Protein AF-A0A350IA57-F1 (afdb_monomer)

Sequence (63 aa):
MKTIILENGQSLTIREAKEEDAQAIIEFIKAVGDESDNLTFSGSEFNETIEEEKAILRDHDEQ

Foldseek 3Di:
DDWDQDPVRDIDDDDQDALVCLVVVLVVVQVCQCVDPPDPHHSVRSDDDSVNSNVVSVVVVVD

Solvent-accessible surface area (backbone atoms only — not comparable to full-atom values): 3818 Å² total; per-residue (Å²): 117,50,75,46,76,44,98,88,71,46,79,46,77,50,62,85,79,48,56,89,42,24,57,61,50,53,55,49,52,24,53,50,22,66,72,36,90,85,49,100,47,39,31,88,69,59,77,82,47,54,69,58,43,23,51,54,36,47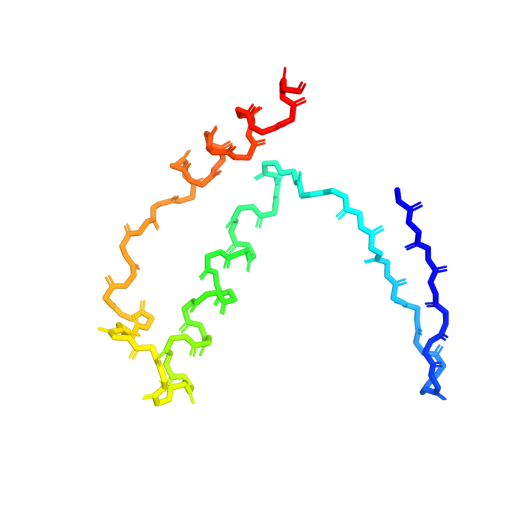,57,61,74,75,109

Mean predicted aligned error: 3.98 Å

Radius of gyration: 14.39 Å; Cα contacts (8 Å, |Δi|>4): 56; chains: 1; bounding box: 32×32×31 Å

Nearest PDB structures (foldseek):
  2i79-assembly1_E  TM=8.513E-01  e=5.358E-02  Streptococcus pneumoniae TIGR4
  2i79-assembly3_D  TM=8.484E-01  e=5.730E-02  Streptococcus pneumoniae TIGR4
  7am2-assembly1_Aa  TM=3.390E-01  e=1.170E+00  Leishmania tarentolae
  6hix-assembly1_Af  TM=3.352E-01  e=2.991E+00  Trypanosoma brucei brucei
  1a22-assembly1_A  TM=4.029E-01  e=7.647E+00  Homo sapiens

Secondary structure (DSSP, 8-state):
-EEEE-TTSPEEEE----GGGHHHHHHHHHHHHHH-TTSSS-TTT----HHHHHHHHHHHHT-

pLDDT: mean 93.69, std 5.51, range [60.41, 97.56]

Structure (mmCIF, N/CA/C/O backbone):
data_AF-A0A350IA57-F1
#
_entry.id   AF-A0A350IA57-F1
#
loop_
_atom_site.group_PDB
_atom_site.id
_atom_site.type_symbol
_atom_site.label_atom_id
_atom_site.label_alt_id
_atom_site.label_comp_id
_atom_site.label_asym_id
_atom_site.label_entity_id
_atom_site.label_seq_id
_atom_site.pdbx_PDB_ins_code
_atom_site.Cartn_x
_atom_site.Cartn_y
_atom_site.Cartn_z
_atom_site.occupancy
_atom_site.B_iso_or_equiv
_atom_site.auth_seq_id
_atom_site.auth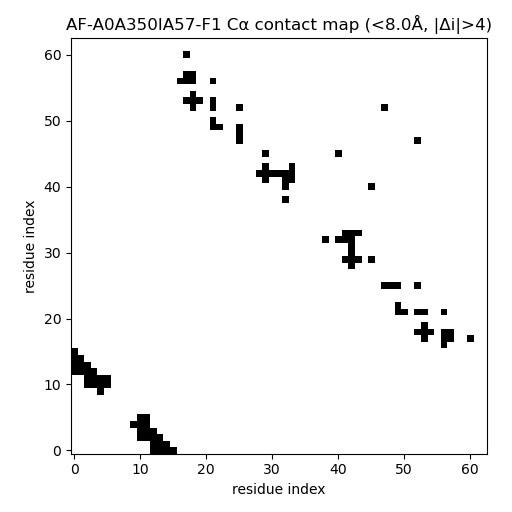_comp_id
_atom_site.auth_asym_id
_atom_site.auth_atom_id
_atom_site.pdbx_PDB_model_num
ATOM 1 N N . MET A 1 1 ? -12.034 3.623 13.023 1.00 87.19 1 MET A N 1
ATOM 2 C CA . MET A 1 1 ? -11.981 2.150 12.834 1.00 87.19 1 MET A CA 1
ATOM 3 C C . MET A 1 1 ? -13.393 1.574 12.836 1.00 87.19 1 MET A C 1
ATOM 5 O O . MET A 1 1 ? -14.169 1.901 13.726 1.00 87.19 1 MET A O 1
ATOM 9 N N . LYS A 1 2 ? -13.733 0.742 11.850 1.00 93.69 2 LYS A N 1
ATOM 10 C CA . LYS A 1 2 ? -15.028 0.067 11.695 1.00 93.69 2 LYS A CA 1
ATOM 11 C C . LYS A 1 2 ? -14.791 -1.386 11.291 1.00 93.69 2 LYS A C 1
ATOM 13 O O . LYS A 1 2 ? -13.990 -1.637 10.399 1.00 93.69 2 LYS A O 1
ATOM 18 N N . THR A 1 3 ? -15.517 -2.320 11.897 1.00 95.50 3 THR A N 1
ATOM 19 C CA . THR A 1 3 ? -15.455 -3.746 11.542 1.00 95.50 3 THR A CA 1
ATOM 20 C C . THR A 1 3 ? -16.796 -4.200 10.977 1.00 95.50 3 THR A C 1
ATOM 22 O O . THR A 1 3 ? -17.851 -3.823 11.488 1.00 95.50 3 THR A O 1
ATOM 25 N N . ILE A 1 4 ? -16.754 -4.973 9.894 1.00 97.38 4 ILE A N 1
ATOM 26 C CA . ILE A 1 4 ? -17.913 -5.466 9.145 1.00 97.38 4 ILE A CA 1
ATOM 27 C C . ILE A 1 4 ? -17.721 -6.969 8.923 1.00 97.38 4 ILE A C 1
ATOM 29 O O . ILE A 1 4 ? -16.608 -7.411 8.655 1.00 97.38 4 ILE A O 1
ATOM 33 N N . ILE A 1 5 ? -18.790 -7.755 9.031 1.00 97.56 5 ILE A N 1
ATOM 34 C CA . ILE A 1 5 ? -18.771 -9.169 8.639 1.00 97.56 5 ILE A CA 1
ATOM 35 C C . ILE A 1 5 ? -19.218 -9.262 7.182 1.00 97.56 5 ILE A C 1
ATOM 37 O O . ILE A 1 5 ? -20.285 -8.764 6.827 1.00 97.56 5 ILE A O 1
ATOM 41 N N . LEU A 1 6 ? -18.377 -9.857 6.344 1.00 96.75 6 LEU A N 1
ATOM 42 C CA . LEU A 1 6 ? -18.643 -10.083 4.929 1.00 96.75 6 LEU A CA 1
ATOM 43 C C . LEU A 1 6 ? -19.604 -11.265 4.737 1.00 96.75 6 LEU A C 1
ATOM 45 O O . LEU A 1 6 ? -19.756 -12.111 5.617 1.00 96.75 6 LEU A O 1
ATOM 49 N N . GLU A 1 7 ? -20.213 -11.370 3.555 1.00 96.88 7 GLU A N 1
ATOM 50 C CA . GLU A 1 7 ? -21.142 -12.465 3.218 1.00 96.88 7 GLU A CA 1
ATOM 51 C C . GLU A 1 7 ? -20.488 -13.854 3.296 1.00 96.88 7 GLU A C 1
ATOM 53 O O . GLU A 1 7 ? -21.153 -14.846 3.584 1.00 96.88 7 GLU A O 1
ATOM 58 N N . ASN A 1 8 ? -19.168 -13.924 3.104 1.00 96.94 8 ASN A N 1
ATOM 59 C CA . ASN A 1 8 ? -18.377 -15.147 3.255 1.00 96.94 8 ASN A CA 1
ATOM 60 C C . ASN A 1 8 ? -18.009 -15.472 4.722 1.00 96.94 8 ASN A C 1
ATOM 62 O O . ASN A 1 8 ? -17.227 -16.389 4.966 1.00 96.94 8 ASN A O 1
ATOM 66 N N . GLY A 1 9 ? -18.533 -14.716 5.693 1.00 96.88 9 GLY A N 1
ATOM 67 C CA . GLY A 1 9 ? -18.294 -14.895 7.125 1.00 96.88 9 GLY A CA 1
ATOM 68 C C . GLY A 1 9 ? -16.974 -14.315 7.646 1.00 96.88 9 GLY A C 1
ATOM 69 O O . GLY A 1 9 ? -16.720 -14.398 8.847 1.00 96.88 9 GLY A O 1
ATOM 70 N N . GLN A 1 10 ? -16.134 -13.720 6.792 1.00 97.56 10 GLN A N 1
ATOM 71 C CA . GLN A 1 10 ? -14.870 -13.106 7.213 1.00 97.56 10 GLN A CA 1
ATOM 72 C C . GLN A 1 10 ? -15.089 -11.711 7.811 1.00 97.56 10 GLN A C 1
ATOM 74 O O . GLN A 1 10 ? -15.992 -10.977 7.409 1.00 97.56 10 GLN A O 1
ATOM 79 N N . SER A 1 11 ? -14.239 -11.319 8.759 1.00 97.06 11 SER A N 1
ATOM 80 C CA . SER A 1 11 ? -14.243 -9.969 9.324 1.00 97.06 11 SER A CA 1
ATOM 81 C C . SER A 1 11 ? -13.366 -9.024 8.501 1.00 97.06 11 SER A C 1
ATOM 83 O O . SER A 1 11 ? -12.158 -9.232 8.405 1.00 97.06 11 SER A O 1
ATOM 85 N N . LEU A 1 12 ? -13.956 -7.952 7.981 1.00 96.19 12 LEU A N 1
ATOM 86 C CA . LEU A 1 12 ? -13.258 -6.836 7.353 1.00 96.19 12 LEU A CA 1
ATOM 87 C C . LEU A 1 12 ? -13.119 -5.686 8.352 1.00 96.19 12 LEU A C 1
ATOM 89 O O . LEU A 1 12 ? -14.112 -5.223 8.914 1.00 96.19 12 LEU A O 1
ATOM 93 N N . THR A 1 13 ? -11.899 -5.188 8.532 1.00 95.62 13 THR A N 1
ATOM 94 C CA . THR A 1 13 ? -11.621 -3.994 9.336 1.00 95.62 13 THR A CA 1
ATOM 95 C C . THR A 1 13 ? -11.211 -2.850 8.422 1.00 95.62 13 THR A C 1
ATOM 97 O O . THR A 1 13 ? -10.271 -2.982 7.649 1.00 95.62 13 THR A O 1
ATOM 100 N N . ILE A 1 14 ? -11.897 -1.717 8.549 1.00 95.25 14 ILE A N 1
ATOM 101 C CA . ILE A 1 14 ? -11.585 -0.461 7.869 1.00 95.25 14 ILE A CA 1
ATOM 102 C C . ILE A 1 14 ? -11.088 0.524 8.925 1.00 95.25 14 ILE A C 1
ATOM 104 O O . ILE A 1 14 ? -11.772 0.804 9.916 1.00 95.25 14 ILE A O 1
ATOM 108 N N . ARG A 1 15 ? -9.887 1.054 8.737 1.00 94.44 15 ARG A N 1
ATOM 109 C CA . ARG A 1 15 ? -9.269 2.040 9.626 1.00 94.44 15 ARG A CA 1
ATOM 110 C C . ARG A 1 15 ? -8.437 3.018 8.80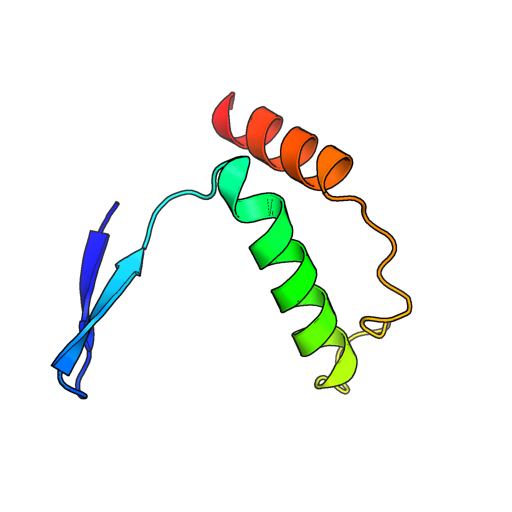9 1.00 94.44 15 ARG A C 1
ATOM 112 O O . ARG A 1 15 ? -8.137 2.734 7.656 1.00 94.44 15 ARG A O 1
ATOM 119 N N . GLU A 1 16 ? -8.088 4.137 9.426 1.00 93.62 16 GLU A N 1
ATOM 120 C CA . GLU A 1 16 ? -7.072 5.038 8.886 1.00 93.62 16 GLU A CA 1
ATOM 121 C C . GLU A 1 16 ? -5.737 4.297 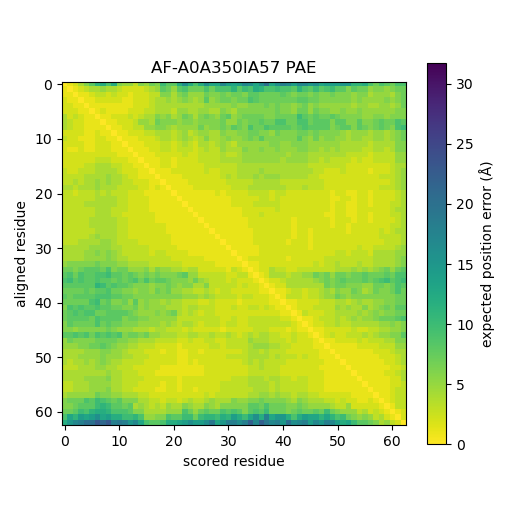8.767 1.00 93.62 16 GLU A C 1
ATOM 123 O O . GLU A 1 16 ? -5.429 3.398 9.570 1.00 93.62 16 GLU A O 1
ATOM 128 N N . ALA A 1 17 ? -5.011 4.631 7.703 1.00 93.81 17 ALA A N 1
ATOM 129 C CA . ALA A 1 17 ? -3.689 4.100 7.427 1.00 93.81 17 ALA A CA 1
ATOM 130 C C . ALA A 1 17 ? -2.674 4.713 8.396 1.00 93.81 17 ALA A C 1
ATOM 132 O O . ALA A 1 17 ? -2.820 5.855 8.820 1.00 93.81 17 ALA A O 1
ATOM 133 N N . LYS A 1 18 ? -1.661 3.933 8.762 1.00 94.38 18 LYS A N 1
ATOM 134 C CA . LYS A 1 18 ? -0.582 4.331 9.668 1.00 94.38 18 LYS A CA 1
ATOM 135 C C . LYS A 1 18 ? 0.762 4.046 9.021 1.00 94.38 18 LYS A C 1
ATOM 137 O O . LYS A 1 18 ? 0.844 3.223 8.119 1.00 94.38 18 LYS A O 1
ATOM 142 N N . GLU A 1 19 ? 1.835 4.625 9.554 1.00 95.62 19 GLU A N 1
ATOM 143 C CA . GLU A 1 19 ? 3.208 4.381 9.080 1.00 95.62 19 GLU A CA 1
ATOM 144 C C . GLU A 1 19 ? 3.575 2.885 8.959 1.00 95.62 19 GLU A C 1
ATOM 146 O O . GLU A 1 19 ? 4.348 2.494 8.085 1.00 95.62 19 GLU A O 1
ATOM 151 N N . GLU A 1 20 ? 3.009 2.026 9.813 1.00 95.44 20 GLU A N 1
ATOM 152 C CA . GLU A 1 20 ? 3.203 0.567 9.763 1.00 95.44 20 GLU A CA 1
ATOM 153 C C . GLU A 1 20 ? 2.623 -0.098 8.500 1.00 95.44 20 GLU A C 1
ATOM 155 O O . GLU A 1 20 ? 3.069 -1.181 8.124 1.00 95.44 20 GLU A O 1
ATOM 160 N N . ASP A 1 21 ? 1.680 0.553 7.815 1.00 95.75 21 ASP A N 1
ATOM 161 C CA . ASP A 1 21 ? 1.036 0.051 6.597 1.00 95.75 21 ASP A CA 1
ATOM 162 C C . ASP A 1 21 ? 1.786 0.413 5.316 1.00 95.75 21 ASP A C 1
ATOM 164 O O . ASP A 1 21 ? 1.474 -0.139 4.262 1.00 95.75 21 ASP A O 1
ATOM 168 N N . ALA A 1 22 ? 2.777 1.307 5.389 1.00 96.50 22 ALA A N 1
ATOM 169 C CA . ALA A 1 22 ? 3.479 1.843 4.223 1.00 96.50 22 ALA A CA 1
ATOM 170 C C . ALA A 1 22 ? 3.996 0.743 3.281 1.00 96.50 22 ALA A C 1
ATOM 172 O O . ALA A 1 22 ? 3.824 0.810 2.066 1.00 96.50 22 ALA A O 1
ATOM 173 N N . GLN A 1 23 ? 4.573 -0.323 3.843 1.00 96.88 23 GLN A N 1
ATOM 174 C CA . GLN A 1 23 ? 5.038 -1.457 3.046 1.00 96.88 23 GLN A CA 1
ATOM 175 C C . GLN A 1 23 ? 3.885 -2.164 2.318 1.00 96.88 23 GLN A C 1
ATOM 177 O O . GLN A 1 23 ? 3.986 -2.417 1.120 1.00 96.88 23 GLN A O 1
ATOM 182 N N . ALA A 1 24 ? 2.792 -2.463 3.025 1.00 96.88 24 ALA A N 1
ATOM 183 C CA . ALA A 1 24 ? 1.645 -3.162 2.452 1.00 96.88 24 ALA A CA 1
ATOM 184 C C . ALA A 1 24 ? 0.950 -2.325 1.365 1.00 96.88 24 ALA A C 1
ATOM 186 O O . ALA A 1 24 ? 0.472 -2.874 0.374 1.00 96.88 24 ALA A O 1
ATOM 187 N N . ILE A 1 25 ? 0.931 -0.999 1.523 1.00 96.00 25 ILE A N 1
ATOM 188 C CA . ILE A 1 25 ? 0.412 -0.059 0.524 1.00 96.00 25 ILE A CA 1
ATOM 189 C C . ILE A 1 25 ? 1.260 -0.108 -0.749 1.00 96.00 25 ILE A C 1
ATOM 191 O O . ILE A 1 25 ? 0.712 -0.303 -1.833 1.00 96.00 25 ILE A O 1
ATOM 195 N N . ILE A 1 26 ? 2.588 -0.002 -0.632 1.00 96.06 26 ILE A N 1
ATOM 196 C CA . ILE A 1 26 ? 3.496 -0.071 -1.786 1.00 96.06 26 ILE A CA 1
ATOM 197 C C . ILE A 1 26 ? 3.362 -1.417 -2.506 1.00 96.06 26 ILE A C 1
ATOM 199 O O . ILE A 1 26 ? 3.275 -1.453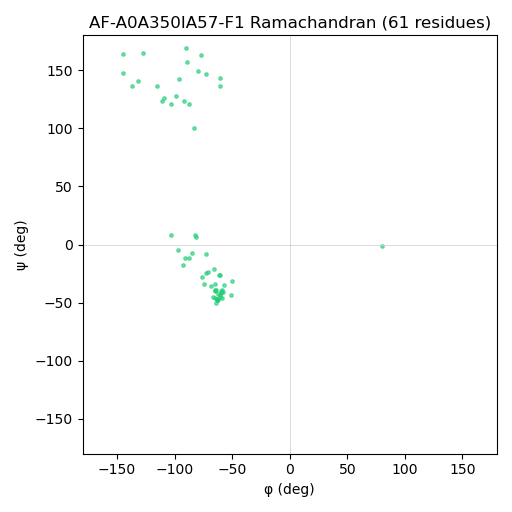 -3.732 1.00 96.06 26 ILE A O 1
ATOM 203 N N . GLU A 1 27 ? 3.326 -2.528 -1.768 1.00 96.62 27 GLU A N 1
ATOM 204 C CA . GLU A 1 27 ? 3.147 -3.866 -2.345 1.00 96.62 27 GLU A CA 1
ATOM 205 C C . GLU A 1 27 ? 1.815 -3.986 -3.097 1.00 96.62 27 GLU A C 1
ATOM 207 O O . GLU A 1 27 ? 1.784 -4.498 -4.218 1.00 96.62 27 GLU A O 1
ATOM 212 N N . PHE A 1 28 ? 0.731 -3.457 -2.524 1.00 96.31 28 PHE A N 1
ATOM 213 C CA . PHE A 1 28 ? -0.576 -3.431 -3.172 1.00 96.31 28 PHE A CA 1
ATOM 214 C C . PHE A 1 28 ? -0.570 -2.583 -4.449 1.00 96.31 28 PHE A C 1
ATOM 216 O O . PHE A 1 28 ? -1.038 -3.048 -5.486 1.00 96.31 28 PHE A O 1
ATOM 223 N N . ILE A 1 29 ? -0.002 -1.372 -4.413 1.00 95.19 29 ILE A N 1
ATOM 224 C CA . ILE A 1 29 ? 0.097 -0.494 -5.590 1.00 95.19 29 ILE A CA 1
ATOM 225 C C . ILE A 1 29 ? 0.891 -1.176 -6.702 1.00 95.19 29 ILE A C 1
ATOM 227 O O . ILE A 1 29 ? 0.488 -1.114 -7.862 1.00 95.19 29 ILE A O 1
ATOM 231 N N . LYS A 1 30 ? 1.989 -1.859 -6.362 1.00 95.50 30 LYS A N 1
ATOM 232 C CA . LYS A 1 30 ? 2.796 -2.587 -7.344 1.00 95.50 30 LYS A CA 1
ATOM 233 C C . LYS A 1 30 ? 2.019 -3.722 -7.997 1.00 95.50 30 LYS A C 1
ATOM 235 O O . LYS A 1 30 ? 2.004 -3.800 -9.220 1.00 95.50 30 LYS A O 1
ATOM 240 N N . ALA A 1 31 ? 1.329 -4.538 -7.200 1.00 96.31 31 ALA A N 1
ATOM 241 C CA . ALA A 1 31 ? 0.490 -5.612 -7.722 1.00 96.31 31 ALA A CA 1
ATOM 242 C C . ALA A 1 31 ? -0.608 -5.071 -8.653 1.00 96.31 31 ALA A C 1
ATOM 24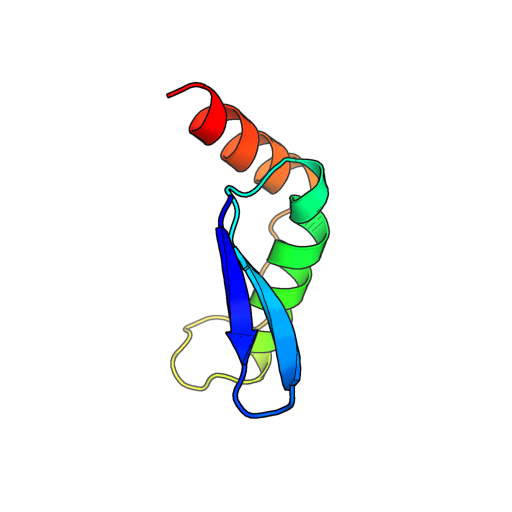4 O O . ALA A 1 31 ? -0.780 -5.566 -9.762 1.00 96.31 31 ALA A O 1
ATOM 245 N N . VAL A 1 32 ? -1.295 -3.997 -8.250 1.00 95.50 32 VAL A N 1
ATOM 246 C CA . VAL A 1 32 ? -2.322 -3.356 -9.085 1.00 95.50 32 VAL A CA 1
ATOM 247 C C . VAL A 1 32 ? -1.718 -2.758 -10.360 1.00 95.50 32 VAL A C 1
ATOM 249 O O . VAL A 1 32 ? -2.330 -2.865 -11.418 1.00 95.50 32 VAL A O 1
ATOM 252 N N . GLY A 1 33 ? -0.532 -2.150 -10.281 1.00 95.06 33 GLY A N 1
ATOM 253 C CA . GLY A 1 33 ? 0.207 -1.633 -11.436 1.00 95.06 33 GLY A CA 1
ATOM 254 C C . GLY A 1 33 ? 0.5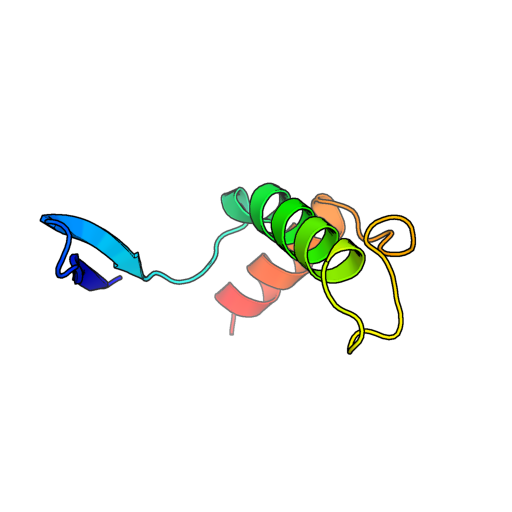50 -2.715 -12.457 1.00 95.06 33 GLY A C 1
ATOM 255 O O . GLY A 1 33 ? 0.433 -2.484 -13.653 1.00 95.06 33 GLY A O 1
ATOM 256 N N . ASP A 1 34 ? 0.929 -3.906 -11.995 1.00 93.75 34 ASP A N 1
ATOM 257 C CA . ASP A 1 34 ? 1.249 -5.035 -12.874 1.00 93.75 34 ASP A CA 1
ATOM 258 C C . ASP A 1 34 ? -0.002 -5.716 -13.464 1.00 93.75 34 ASP A C 1
ATOM 260 O O . ASP A 1 34 ? 0.064 -6.287 -14.553 1.00 93.75 34 ASP A O 1
ATOM 264 N N . GLU A 1 35 ? -1.141 -5.671 -12.765 1.00 95.31 35 GLU A N 1
ATOM 265 C CA . GLU A 1 35 ? -2.392 -6.327 -13.178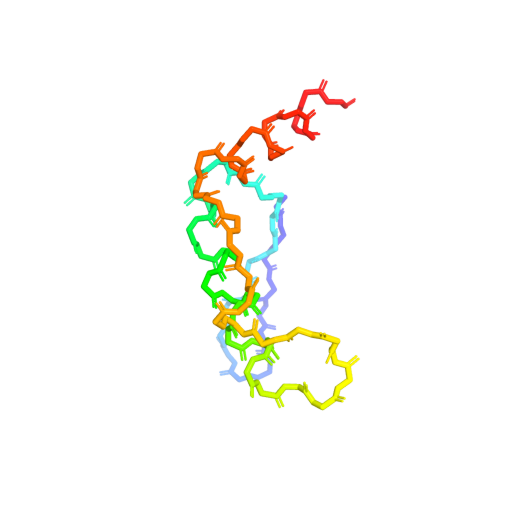 1.00 95.31 35 GLU A CA 1
ATOM 266 C C . GLU A 1 35 ? -3.335 -5.429 -13.999 1.00 95.31 35 GLU A C 1
ATOM 268 O O . GLU A 1 35 ? -4.260 -5.931 -14.643 1.00 95.31 35 GLU A O 1
ATOM 273 N N . SER A 1 36 ? -3.151 -4.107 -13.958 1.00 92.94 36 SER A N 1
ATOM 274 C CA . SER A 1 36 ? -4.086 -3.137 -14.534 1.00 92.94 36 SER A CA 1
ATOM 275 C C . SER A 1 36 ? -3.601 -2.557 -15.860 1.00 92.94 36 SER A C 1
ATOM 277 O O . SER A 1 36 ? -2.627 -1.813 -15.907 1.00 92.94 36 SER A O 1
ATOM 279 N N . ASP A 1 37 ? -4.394 -2.742 -16.917 1.00 91.50 37 ASP A N 1
ATOM 280 C CA . ASP A 1 37 ? -4.185 -2.078 -18.215 1.00 91.50 37 ASP A CA 1
ATOM 281 C C . ASP A 1 37 ? -4.537 -0.573 -18.198 1.00 91.50 37 ASP A C 1
ATOM 283 O O . ASP A 1 37 ? -4.312 0.143 -19.176 1.00 91.50 37 ASP A O 1
ATOM 287 N N . ASN A 1 38 ? -5.128 -0.080 -17.103 1.00 94.31 38 ASN A N 1
ATOM 288 C CA . ASN A 1 38 ? -5.605 1.300 -16.980 1.00 94.31 38 ASN A CA 1
ATOM 289 C C . ASN A 1 38 ? -4.617 2.230 -16.265 1.00 94.31 38 ASN A C 1
ATOM 291 O O . ASN A 1 38 ? -4.885 3.430 -16.153 1.00 94.31 38 ASN A O 1
ATOM 295 N N . LEU A 1 39 ? -3.508 1.700 -15.750 1.00 90.81 39 LEU A N 1
ATOM 296 C CA . LEU A 1 39 ? -2.454 2.496 -15.132 1.00 90.81 39 LEU A CA 1
ATOM 297 C C . LEU A 1 39 ? -1.345 2.769 -16.148 1.00 90.81 39 LEU A C 1
ATOM 299 O O . LEU A 1 39 ? -1.002 1.932 -16.974 1.00 90.81 39 LEU A O 1
ATOM 303 N N . THR A 1 40 ? -0.778 3.974 -16.098 1.00 92.38 40 THR A N 1
ATOM 304 C CA . THR A 1 40 ? 0.318 4.383 -16.993 1.00 92.38 40 THR A CA 1
ATOM 305 C C . THR A 1 40 ? 1.688 3.909 -16.508 1.00 92.38 40 THR A C 1
ATOM 307 O O . THR A 1 40 ? 2.703 4.374 -17.019 1.00 92.38 40 THR A O 1
ATOM 310 N N . PHE A 1 41 ? 1.716 3.071 -15.474 1.00 92.88 41 PHE A N 1
ATOM 311 C CA . PHE A 1 41 ? 2.913 2.542 -14.842 1.00 92.88 41 PHE A CA 1
ATOM 312 C C . PHE A 1 41 ? 2.651 1.109 -14.380 1.00 92.88 41 PHE A C 1
ATOM 314 O O . PHE A 1 41 ? 1.545 0.778 -13.953 1.00 92.88 41 PHE A O 1
ATOM 321 N N . SER A 1 42 ? 3.697 0.298 -14.424 1.00 91.62 42 SER A N 1
ATOM 322 C CA . SER A 1 42 ? 3.758 -1.026 -13.807 1.00 91.62 42 SER A CA 1
ATOM 323 C C . SER A 1 42 ? 4.287 -0.959 -12.371 1.00 91.62 42 SER A C 1
ATOM 325 O O . SER A 1 42 ? 4.861 0.046 -11.940 1.00 91.62 42 SER A O 1
ATOM 327 N N . GLY A 1 43 ? 4.182 -2.058 -11.625 1.00 91.69 43 GLY A N 1
ATOM 328 C CA . GLY A 1 43 ? 4.789 -2.179 -10.301 1.00 91.69 43 GLY A CA 1
ATOM 329 C C . GLY A 1 43 ? 6.315 -2.059 -10.320 1.00 91.69 43 GLY A C 1
ATOM 330 O O . GLY A 1 43 ? 6.915 -1.600 -9.346 1.00 91.69 43 GLY A O 1
ATOM 331 N N . SER A 1 44 ? 6.952 -2.391 -11.448 1.00 91.75 44 SER A N 1
ATOM 332 C CA . SER A 1 44 ? 8.393 -2.185 -11.652 1.00 91.75 44 SER A CA 1
ATOM 333 C C . SER A 1 44 ? 8.789 -0.716 -11.852 1.00 91.75 44 SER A C 1
ATOM 335 O O . SER A 1 44 ? 9.923 -0.337 -11.561 1.00 91.75 44 SER A O 1
ATOM 337 N N . GLU A 1 45 ? 7.857 0.120 -12.312 1.00 92.62 45 GLU A N 1
ATOM 338 C CA . GLU A 1 45 ? 8.061 1.557 -12.533 1.00 92.62 45 GLU A CA 1
ATOM 339 C C . GLU A 1 45 ? 7.694 2.395 -11.299 1.00 92.62 45 GLU A C 1
ATOM 341 O O . GLU A 1 45 ? 8.049 3.574 -11.216 1.00 92.62 45 GLU A O 1
ATOM 346 N N . PHE A 1 46 ? 7.040 1.783 -10.309 1.00 93.38 46 PHE A N 1
ATOM 347 C CA . PHE A 1 46 ? 6.712 2.411 -9.037 1.00 93.38 46 PHE A CA 1
ATOM 348 C C . PHE A 1 46 ? 7.902 2.346 -8.064 1.00 93.38 46 PHE A C 1
ATOM 350 O O . PHE A 1 46 ? 8.176 1.319 -7.433 1.00 93.38 46 PHE A O 1
ATOM 357 N N . ASN A 1 47 ? 8.629 3.462 -7.963 1.00 92.69 47 ASN A N 1
ATOM 358 C CA . ASN A 1 47 ? 9.912 3.557 -7.257 1.00 92.69 47 ASN A CA 1
ATOM 359 C C . ASN A 1 47 ? 9.832 4.223 -5.872 1.00 92.69 47 ASN A C 1
ATOM 361 O O . ASN A 1 47 ? 10.878 4.458 -5.270 1.00 92.69 47 ASN A O 1
ATOM 365 N N . GLU A 1 48 ? 8.629 4.496 -5.365 1.00 93.31 48 GLU A N 1
ATOM 366 C CA . GLU A 1 48 ? 8.449 5.055 -4.021 1.00 93.31 48 GLU A CA 1
ATOM 367 C C . GLU A 1 48 ? 9.024 4.114 -2.955 1.00 93.31 48 GLU A C 1
ATOM 369 O O . GLU A 1 48 ? 8.842 2.886 -2.995 1.00 93.31 48 GLU A O 1
ATOM 374 N N . THR A 1 49 ? 9.740 4.694 -1.996 1.00 95.56 49 THR A N 1
ATOM 375 C CA . THR A 1 49 ? 10.310 3.964 -0.867 1.00 95.56 49 THR A CA 1
ATOM 376 C C . THR A 1 49 ? 9.338 3.905 0.307 1.00 95.56 49 THR A C 1
ATOM 378 O O . THR A 1 49 ? 8.467 4.752 0.485 1.00 95.56 49 THR A O 1
ATOM 381 N N . ILE A 1 50 ? 9.531 2.909 1.177 1.00 95.69 50 ILE A N 1
ATOM 382 C CA . ILE A 1 50 ? 8.737 2.760 2.407 1.00 95.69 50 ILE A CA 1
ATOM 383 C C . ILE A 1 50 ? 8.839 4.015 3.289 1.00 95.69 50 ILE A C 1
ATOM 385 O O . ILE A 1 50 ? 7.869 4.379 3.943 1.00 95.69 50 ILE A O 1
ATOM 389 N N . GLU A 1 51 ? 9.994 4.681 3.321 1.00 96.19 51 GLU A N 1
ATOM 390 C CA . GLU A 1 51 ? 10.193 5.870 4.156 1.00 96.19 51 GLU A CA 1
ATOM 391 C C . GLU A 1 51 ? 9.490 7.113 3.591 1.00 96.19 51 GLU A C 1
ATOM 393 O O . GLU A 1 51 ? 8.977 7.919 4.367 1.00 96.19 51 GLU A O 1
ATOM 398 N N . GLU A 1 52 ? 9.416 7.252 2.263 1.00 96.25 52 GLU A N 1
ATOM 399 C CA . GLU A 1 52 ? 8.628 8.304 1.603 1.00 96.25 52 GLU A CA 1
ATOM 400 C C . GLU A 1 52 ? 7.133 8.115 1.878 1.00 96.25 52 GLU A C 1
ATOM 402 O O . GLU A 1 52 ? 6.467 9.049 2.325 1.00 96.25 52 GLU A O 1
ATOM 407 N N . GLU A 1 53 ? 6.630 6.887 1.736 1.00 96.62 53 GLU A N 1
ATOM 408 C CA . GLU A 1 53 ? 5.234 6.562 2.041 1.00 96.62 53 GLU A CA 1
ATOM 409 C C . GLU A 1 53 ? 4.904 6.797 3.525 1.00 96.62 53 GLU A C 1
ATOM 411 O O . GLU A 1 53 ? 3.887 7.406 3.851 1.00 96.62 53 GLU A O 1
ATOM 416 N N . LYS A 1 54 ? 5.790 6.412 4.456 1.00 96.62 54 LYS A N 1
ATOM 417 C CA . LYS A 1 54 ? 5.616 6.742 5.883 1.00 96.62 54 LYS A CA 1
ATOM 418 C C . LYS A 1 54 ? 5.515 8.243 6.126 1.00 96.62 54 LYS A C 1
ATOM 420 O O . LYS A 1 54 ? 4.713 8.665 6.954 1.00 96.62 54 LYS A O 1
ATOM 425 N N . ALA A 1 55 ? 6.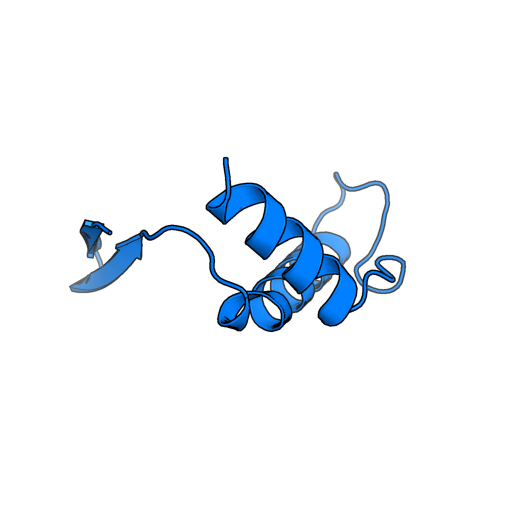323 9.048 5.436 1.00 95.25 55 ALA A N 1
ATOM 426 C CA . ALA A 1 55 ? 6.285 10.496 5.588 1.00 95.25 55 ALA A CA 1
ATOM 427 C C . ALA A 1 55 ? 4.949 11.082 5.106 1.00 95.25 55 ALA A C 1
ATOM 429 O O . ALA A 1 55 ? 4.407 11.952 5.784 1.00 95.25 55 ALA A O 1
ATOM 430 N N . ILE A 1 56 ? 4.403 10.568 3.998 1.00 94.88 56 ILE A N 1
ATOM 431 C CA . ILE A 1 56 ? 3.073 10.937 3.487 1.00 94.88 56 ILE A CA 1
ATOM 432 C C . ILE A 1 56 ? 1.985 10.570 4.503 1.00 94.88 56 ILE A C 1
ATOM 434 O O . ILE A 1 56 ? 1.139 11.400 4.831 1.00 94.88 56 ILE A O 1
ATOM 438 N N . LEU A 1 57 ? 2.021 9.344 5.033 1.00 94.75 57 LEU A N 1
ATOM 439 C CA . LEU A 1 57 ? 1.034 8.866 6.004 1.00 94.75 57 LEU A CA 1
ATOM 440 C C . LEU A 1 57 ? 1.078 9.657 7.315 1.00 94.75 57 LEU A C 1
ATOM 442 O O . LEU A 1 57 ? 0.028 9.963 7.872 1.00 94.75 57 LEU A O 1
ATOM 446 N N . ARG A 1 58 ? 2.275 10.022 7.785 1.00 93.44 58 ARG A N 1
ATOM 447 C CA . ARG A 1 58 ? 2.443 10.859 8.977 1.00 93.44 58 ARG A CA 1
ATOM 448 C C . ARG A 1 58 ? 1.911 12.275 8.764 1.00 93.44 58 ARG A C 1
ATOM 450 O O . ARG A 1 58 ? 1.203 12.769 9.629 1.00 93.44 58 ARG A O 1
ATOM 457 N N . ASP A 1 59 ? 2.220 12.911 7.630 1.00 92.25 59 ASP A N 1
ATOM 458 C CA . ASP A 1 59 ? 1.690 14.248 7.312 1.00 92.25 59 ASP A CA 1
ATOM 459 C C . ASP A 1 59 ? 0.158 14.237 7.275 1.00 92.25 59 ASP A C 1
ATOM 461 O O . ASP A 1 59 ? -0.476 15.147 7.796 1.00 92.25 59 ASP A O 1
ATOM 465 N N . HIS A 1 60 ? -0.443 13.173 6.731 1.00 88.56 60 HIS A N 1
ATOM 466 C CA . HIS A 1 60 ? -1.895 13.027 6.682 1.00 88.56 60 HIS A CA 1
ATOM 467 C C . HIS A 1 60 ? -2.547 12.823 8.060 1.00 88.56 60 HIS A C 1
ATOM 469 O O . HIS A 1 60 ? -3.647 13.323 8.270 1.00 88.56 60 HIS A O 1
ATOM 475 N N . ASP A 1 61 ? -1.893 12.111 8.984 1.00 84.69 61 ASP A N 1
ATOM 476 C CA . ASP A 1 61 ? -2.383 11.906 10.362 1.00 84.69 61 ASP A CA 1
ATOM 477 C C . ASP A 1 61 ? -2.300 13.193 11.210 1.00 84.69 61 ASP A C 1
ATOM 479 O O . ASP A 1 61 ? -3.029 13.354 12.188 1.00 84.69 61 ASP A O 1
ATOM 483 N N . GLU A 1 62 ? -1.419 14.128 10.835 1.00 74.12 62 GLU A N 1
ATOM 484 C CA . GLU A 1 62 ? -1.223 15.411 11.523 1.00 74.12 62 GLU A CA 1
ATOM 485 C C . GLU A 1 62 ? -2.204 16.526 11.081 1.00 74.12 62 GLU A C 1
ATOM 487 O O . GLU A 1 62 ? -2.217 17.589 11.715 1.00 74.12 62 GLU A O 1
ATOM 492 N N . GLN A 1 63 ? -3.029 16.310 10.041 1.00 60.41 63 GLN A N 1
ATOM 493 C CA . GLN A 1 63 ? -4.016 17.286 9.527 1.00 60.41 63 GLN A CA 1
ATOM 494 C C . GLN A 1 63 ? -5.436 17.081 10.069 1.00 60.41 63 GLN A C 1
ATOM 496 O O . GLN A 1 63 ? -6.092 18.111 10.365 1.00 60.41 63 GLN A O 1
#